Protein AF-A0AA38J7Y7-F1 (afdb_monomer)

Solvent-accessible surface area (backbone atoms only — not comparable to full-atom values): 9267 Å² total; per-residue (Å²): 131,88,78,76,80,64,36,63,72,47,77,50,78,47,80,40,89,95,58,44,29,37,37,41,39,33,28,73,78,74,47,77,48,79,49,79,66,59,46,83,95,44,59,70,61,48,53,51,56,55,75,74,51,79,88,58,68,44,74,68,57,39,47,44,46,71,56,61,67,42,93,61,61,51,74,99,74,43,65,81,90,83,72,97,63,66,68,59,69,77,68,82,47,96,83,81,81,79,57,82,59,50,58,66,55,47,50,59,38,45,77,71,69,45,91,76,79,95,78,66,64,60,66,96,74,59,100,77,69,64,68,67,60,53,51,66,22,51,76,61,71,114

Mean predicted aligned error: 13.2 Å

Foldseek 3Di:
DDDDQFFWDDKDWDQDPPFWIKIWTATPVRDIDIDTLTDGPCRVLVVVLVVPQDGDRDPVVSCCCSAVVDPQGDDSRSDDDPDPDDVCVVVPHDDDDFPPCFVVVVVVVVVVVDPDDDDDLAGPADPDHDPVSVVSSVVSVD

Nearest PDB structures (foldseek):
  3ow1-assembly3_E  TM=6.919E-01  e=3.202E-04  Chromohalobacter israelensis
  4k1w-assembly2_D  TM=6.312E-01  e=1.441E-04  Novosphingobium aromaticivorans DSM 12444
  4kpl-assembly2_B  TM=6.787E-01  e=4.922E-04  Chromohalobacter israelensis DSM 3043
  3to1-assembly1_A  TM=6.365E-01  e=5.095E-01  Saccharomyces cerevisiae S288C
  3tw1-assembly1_A  TM=6.072E-01  e=1.204E+00  Saccharomyces cerevisiae S288C

InterPro domains:
  IPR029017 Enolase-like, N-terminal [G3DSA:3.30.390.10] (11-86)
  IPR029017 Enolase-like, N-terminal [SSF54826] (7-92)
  IPR034593 D-galactonate dehydratase DgoD-like [PTHR48080] (7-135)
  IPR036849 Enolase-like, C-terminal domain superfamily [G3DSA:3.20.20.120] (87-122)
  IPR036849 Enolase-like, C-terminal domain superfamily [SSF51604] (80-141)

Secondary structure (DSSP, 8-state):
-------EEEEEEEEETTTEEEEEEEETTS-EEEEE---TT-HHHHHHHHHTPPP-SSHHHHHIIIIISSSS--SSSS------S-GGGTTTSS-----TTHHHHHHHHHTTT-S-----------SS--HHHHHHHHHHH-

pLDDT: mean 78.31, std 14.55, range [36.88, 95.69]

Structure (mmCIF, N/CA/C/O backbone):
data_AF-A0AA38J7Y7-F1
#
_entry.id   AF-A0AA38J7Y7-F1
#
loop_
_atom_site.group_PDB
_atom_site.id
_atom_site.type_symbol
_atom_site.label_atom_id
_atom_site.label_alt_id
_atom_site.label_comp_id
_atom_site.label_asym_id
_atom_site.label_entity_id
_atom_site.label_seq_id
_atom_site.pdbx_PDB_ins_code
_atom_site.Cartn_x
_atom_site.Cartn_y
_atom_site.Cartn_z
_atom_site.occupancy
_atom_site.B_iso_or_equiv
_atom_site.auth_seq_id
_atom_site.auth_comp_id
_atom_site.auth_asym_id
_atom_site.auth_atom_id
_atom_site.pdbx_PDB_model_num
ATOM 1 N N . MET A 1 1 ? -32.801 9.570 16.149 1.00 45.91 1 MET A N 1
ATOM 2 C CA . MET A 1 1 ? -31.998 8.403 16.557 1.00 45.91 1 MET A CA 1
ATOM 3 C C . MET A 1 1 ? -30.667 8.962 16.982 1.00 45.91 1 MET A C 1
ATOM 5 O O . MET A 1 1 ? -30.064 9.647 16.163 1.00 45.91 1 MET A O 1
ATOM 9 N N . ASP A 1 2 ? -30.253 8.739 18.224 1.00 53.28 2 ASP A N 1
ATOM 10 C CA . ASP A 1 2 ? -28.878 9.046 18.606 1.00 53.28 2 ASP A CA 1
ATOM 11 C C . ASP A 1 2 ? -27.970 8.018 17.938 1.00 53.28 2 ASP A C 1
ATOM 13 O O . ASP A 1 2 ? -28.143 6.813 18.116 1.00 53.28 2 ASP A O 1
ATOM 17 N N . ILE A 1 3 ? -27.049 8.503 17.110 1.00 60.44 3 ILE A N 1
ATOM 18 C CA . ILE A 1 3 ? -25.990 7.681 16.535 1.00 60.44 3 ILE A CA 1
ATOM 19 C C . ILE A 1 3 ? -24.846 7.741 17.540 1.00 60.44 3 ILE A C 1
ATOM 21 O O . ILE A 1 3 ? -24.092 8.713 17.572 1.00 60.44 3 ILE A O 1
ATOM 25 N N . THR A 1 4 ? -24.754 6.732 18.405 1.00 63.78 4 THR A N 1
ATOM 26 C CA . THR A 1 4 ? -23.566 6.538 19.240 1.00 63.78 4 THR A CA 1
ATOM 27 C C . THR A 1 4 ? -22.358 6.363 18.308 1.00 63.78 4 THR A C 1
ATOM 29 O O . THR A 1 4 ? -22.455 5.578 17.365 1.00 63.78 4 THR A O 1
ATOM 32 N N . PRO A 1 5 ? -21.251 7.105 18.495 1.00 68.25 5 PRO A N 1
ATOM 33 C CA . PRO A 1 5 ? -20.097 6.986 17.613 1.00 68.25 5 PRO A CA 1
ATOM 34 C C . PRO A 1 5 ? -19.420 5.624 17.810 1.00 68.25 5 PRO A C 1
ATOM 36 O O . PRO A 1 5 ? -18.975 5.307 18.912 1.00 68.25 5 PRO A O 1
ATOM 39 N N . SER A 1 6 ? -19.339 4.837 16.736 1.00 76.19 6 SER A N 1
ATOM 40 C CA . SER A 1 6 ? -18.656 3.543 16.712 1.00 76.19 6 SER A CA 1
ATOM 41 C C . SER A 1 6 ? -17.144 3.747 16.844 1.00 76.19 6 SER A C 1
ATOM 43 O O . SER A 1 6 ? -16.479 4.076 15.860 1.00 76.19 6 SER A O 1
ATOM 45 N N . THR A 1 7 ? -16.590 3.571 18.043 1.00 85.44 7 THR A N 1
ATOM 46 C CA . THR A 1 7 ? -15.161 3.812 18.289 1.00 85.44 7 THR A CA 1
ATOM 47 C C . THR A 1 7 ? -14.298 2.718 17.669 1.00 85.44 7 THR A C 1
ATOM 49 O O . THR A 1 7 ? -14.740 1.573 17.538 1.00 85.44 7 THR A O 1
ATOM 52 N N . ILE A 1 8 ? -13.062 3.034 17.276 1.00 86.19 8 ILE A N 1
ATOM 53 C CA . ILE A 1 8 ? -12.120 2.009 16.799 1.00 86.19 8 ILE A CA 1
ATOM 54 C C . ILE A 1 8 ? -11.574 1.237 18.008 1.00 86.19 8 ILE A C 1
ATOM 56 O O . ILE A 1 8 ? -11.180 1.815 19.016 1.00 86.19 8 ILE A O 1
ATOM 60 N N . THR A 1 9 ? -11.558 -0.091 17.903 1.00 88.62 9 THR A N 1
ATOM 61 C CA . THR A 1 9 ? -11.121 -1.003 18.977 1.00 88.62 9 THR A CA 1
ATOM 62 C C . THR A 1 9 ? -9.895 -1.827 18.617 1.00 88.62 9 THR A C 1
ATOM 64 O O . THR A 1 9 ? -9.159 -2.213 19.519 1.00 88.62 9 THR A O 1
ATOM 67 N N . ASP A 1 10 ? -9.674 -2.097 17.328 1.00 88.81 10 ASP A N 1
ATOM 68 C CA . ASP A 1 10 ? -8.561 -2.920 16.854 1.00 88.81 10 ASP A CA 1
ATOM 69 C C . ASP A 1 10 ? -8.192 -2.580 15.400 1.00 88.81 10 ASP A C 1
ATOM 71 O O . ASP A 1 10 ? -9.048 -2.136 14.621 1.00 88.81 10 ASP A O 1
ATOM 75 N N . ILE A 1 11 ? -6.923 -2.798 15.042 1.00 89.12 11 ILE A N 1
ATOM 76 C CA . ILE A 1 11 ? -6.373 -2.628 13.691 1.00 89.12 11 ILE A CA 1
ATOM 77 C C . ILE A 1 11 ? -5.427 -3.805 13.401 1.00 89.12 11 ILE A C 1
ATOM 79 O O . ILE A 1 11 ? -4.258 -3.789 13.788 1.00 89.12 11 ILE A O 1
ATOM 83 N N . GLU A 1 12 ? -5.926 -4.824 12.699 1.00 92.19 12 GLU A N 1
ATOM 84 C CA . GLU A 1 12 ? -5.172 -6.041 12.365 1.00 92.19 12 GLU A CA 1
ATOM 85 C C . GLU A 1 12 ? -4.576 -5.959 10.948 1.00 92.19 12 GLU A C 1
ATOM 87 O O . GLU A 1 12 ? -5.199 -5.436 10.019 1.00 92.19 12 GLU A O 1
ATOM 92 N N . ILE A 1 13 ? -3.357 -6.482 10.767 1.00 93.81 13 ILE A N 1
ATOM 93 C CA . ILE A 1 13 ? -2.584 -6.370 9.522 1.00 93.81 13 ILE A CA 1
ATOM 94 C C . ILE A 1 13 ? -2.310 -7.754 8.927 1.00 93.81 13 ILE A C 1
ATOM 96 O O . ILE A 1 13 ? -1.754 -8.638 9.575 1.00 93.81 13 ILE A O 1
ATOM 100 N N . PHE A 1 14 ? -2.646 -7.919 7.648 1.00 95.44 14 PHE A N 1
ATOM 101 C CA . PHE A 1 14 ? -2.606 -9.188 6.929 1.00 95.44 14 PHE A CA 1
ATOM 102 C C . PHE A 1 14 ? -1.600 -9.137 5.776 1.00 95.44 14 PHE A C 1
ATOM 104 O O . PHE A 1 14 ? -1.852 -8.533 4.729 1.00 95.44 14 PHE A O 1
ATOM 111 N N . ARG A 1 15 ? -0.466 -9.828 5.941 1.00 94.44 15 ARG A N 1
ATOM 112 C CA . ARG A 1 15 ? 0.506 -10.075 4.864 1.00 94.44 15 ARG A CA 1
ATOM 113 C C . ARG A 1 15 ? -0.016 -11.162 3.919 1.00 94.44 15 ARG A C 1
ATOM 115 O O . ARG A 1 15 ? -0.107 -12.323 4.315 1.00 94.44 15 ARG A O 1
ATOM 122 N N . LEU A 1 16 ? -0.309 -10.820 2.664 1.00 93.06 16 LEU A N 1
ATOM 123 C CA . LEU A 1 16 ? -0.789 -11.767 1.650 1.00 93.06 16 LEU A CA 1
ATOM 124 C C . LEU A 1 16 ? 0.275 -12.002 0.555 1.00 93.06 16 LEU A C 1
ATOM 126 O O . LEU A 1 16 ? 0.652 -11.063 -0.155 1.00 93.06 16 LEU A O 1
ATOM 130 N N . PRO A 1 17 ? 0.750 -13.249 0.352 1.00 88.12 17 PRO A N 1
ATOM 131 C CA . PRO A 1 17 ? 1.664 -13.572 -0.741 1.00 88.12 17 PRO A CA 1
ATOM 132 C C . PRO A 1 17 ? 1.088 -13.194 -2.122 1.00 88.12 17 PRO A C 1
ATOM 134 O O . PRO A 1 17 ? -0.097 -13.417 -2.362 1.00 88.12 17 PRO A O 1
ATOM 137 N N . PRO A 1 18 ? 1.906 -12.663 -3.053 1.00 87.38 18 PRO A N 1
ATOM 138 C CA . PRO A 1 18 ? 3.362 -12.574 -2.969 1.00 87.38 18 PRO A CA 1
ATOM 139 C C . PRO A 1 18 ? 3.890 -11.287 -2.315 1.00 87.38 18 PRO A C 1
ATOM 141 O O . PRO A 1 18 ? 5.089 -11.225 -2.059 1.00 87.38 18 PRO A O 1
ATOM 144 N N . ARG A 1 19 ? 3.061 -10.249 -2.110 1.00 89.00 19 ARG A N 1
ATOM 145 C CA . ARG A 1 19 ? 3.541 -8.918 -1.674 1.00 89.00 19 ARG A CA 1
ATOM 146 C C . ARG A 1 19 ? 2.497 -7.958 -1.088 1.00 89.00 19 ARG A C 1
ATOM 148 O O . ARG A 1 19 ? 2.847 -6.812 -0.826 1.00 89.00 19 ARG A O 1
ATOM 155 N N . TRP A 1 20 ? 1.238 -8.370 -0.957 1.00 93.81 20 TRP A N 1
ATOM 156 C CA . TRP A 1 20 ? 0.159 -7.482 -0.519 1.00 93.81 20 TRP A CA 1
ATOM 157 C C . TRP A 1 20 ? 0.156 -7.304 0.999 1.00 93.81 20 TRP A C 1
ATOM 159 O O . TRP A 1 20 ? 0.505 -8.226 1.740 1.00 93.81 20 TRP A O 1
ATOM 169 N N . LEU A 1 21 ? -0.291 -6.135 1.455 1.00 93.94 21 LEU A N 1
ATOM 170 C CA . LEU A 1 21 ? -0.610 -5.881 2.856 1.00 93.94 21 LEU A CA 1
ATOM 171 C C . LEU A 1 21 ? -2.012 -5.277 2.933 1.00 93.94 21 LEU A C 1
ATOM 173 O O . LEU A 1 21 ? -2.257 -4.184 2.420 1.00 93.94 21 LEU A O 1
ATOM 177 N N . PHE A 1 22 ? -2.921 -6.007 3.571 1.00 95.12 22 PHE A N 1
ATOM 178 C CA . PHE A 1 22 ? -4.272 -5.550 3.883 1.00 95.12 22 PHE A CA 1
ATOM 179 C C . PHE A 1 22 ? -4.379 -5.192 5.361 1.00 95.12 22 PHE A C 1
ATOM 181 O O . PHE A 1 22 ? -3.655 -5.733 6.194 1.00 95.12 22 PHE A O 1
ATOM 188 N N . VAL A 1 23 ? -5.296 -4.286 5.677 1.00 92.69 23 VAL A N 1
ATOM 189 C CA . VAL A 1 23 ? -5.560 -3.808 7.034 1.00 92.69 23 VAL A CA 1
ATOM 190 C C . VAL A 1 23 ? -7.050 -3.946 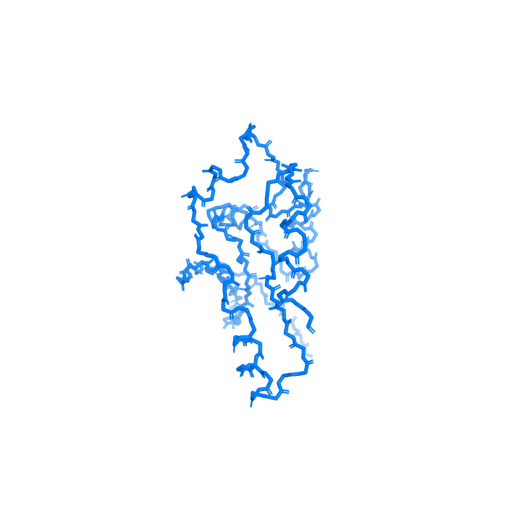7.304 1.00 92.69 23 VAL A C 1
ATOM 192 O O . VAL A 1 23 ? -7.867 -3.502 6.494 1.00 92.69 23 VAL A O 1
ATOM 195 N N . GLN A 1 24 ? -7.401 -4.556 8.429 1.00 93.31 24 GLN A N 1
ATOM 196 C CA . GLN A 1 24 ? -8.765 -4.622 8.938 1.00 93.31 24 GLN A CA 1
ATOM 197 C C . GLN A 1 24 ? -8.890 -3.665 10.122 1.00 93.31 24 GLN A C 1
ATOM 199 O O . GLN A 1 24 ? -8.051 -3.676 11.016 1.00 93.31 24 GLN A O 1
ATOM 204 N N . VAL A 1 25 ? -9.947 -2.858 10.144 1.00 89.81 25 VAL A N 1
ATOM 205 C CA . VAL A 1 25 ? -10.278 -1.966 11.262 1.00 89.81 25 VAL A CA 1
ATOM 206 C C . VAL A 1 25 ? -11.569 -2.462 11.896 1.00 89.81 25 VAL A C 1
ATOM 208 O O . VAL A 1 25 ? -12.574 -2.602 11.197 1.00 89.81 25 VAL A O 1
ATOM 211 N N . LYS A 1 26 ? -11.558 -2.711 13.207 1.00 89.75 26 LYS A N 1
ATOM 212 C CA . LYS A 1 26 ? -12.719 -3.198 13.961 1.00 89.75 26 LYS A CA 1
ATOM 213 C C . LYS A 1 26 ? -13.249 -2.128 14.910 1.00 89.75 26 LYS A C 1
ATOM 215 O O . LYS A 1 26 ? -12.481 -1.555 15.685 1.00 89.75 26 LYS A O 1
ATOM 220 N N . THR A 1 27 ? -14.563 -1.915 14.920 1.00 87.25 27 THR A N 1
ATOM 221 C CA . THR A 1 27 ? -15.219 -0.979 15.848 1.00 87.25 27 THR A CA 1
ATOM 222 C C . THR A 1 27 ? -15.833 -1.648 17.083 1.00 87.25 27 THR A C 1
ATOM 224 O O . THR A 1 27 ? -16.046 -2.864 17.109 1.00 87.25 27 THR A O 1
ATOM 227 N N . SER A 1 28 ? -16.184 -0.826 18.080 1.00 89.06 28 SER A N 1
ATOM 228 C CA . SER A 1 28 ? -16.983 -1.178 19.268 1.00 89.06 28 SER A CA 1
ATOM 229 C C . SER A 1 28 ? -18.221 -2.008 18.935 1.00 89.06 28 SER A C 1
ATOM 231 O O . SER A 1 28 ? -18.551 -2.968 19.6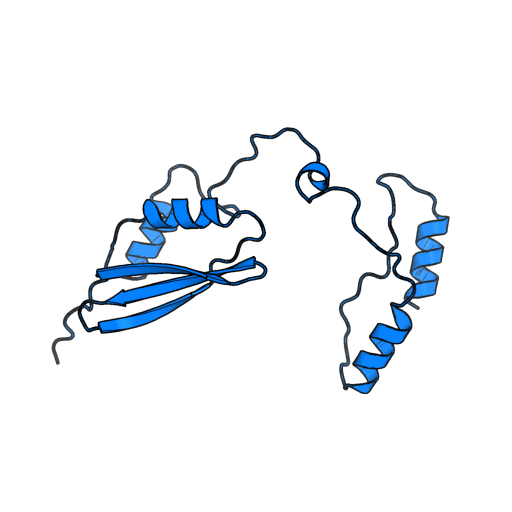30 1.00 89.06 28 SER A O 1
ATOM 233 N N . ASP A 1 29 ? -18.862 -1.664 17.822 1.00 88.56 29 ASP A N 1
ATOM 234 C CA . ASP A 1 29 ? -20.153 -2.200 17.395 1.00 88.56 29 ASP A CA 1
ATOM 235 C C . ASP A 1 29 ? -19.978 -3.468 16.535 1.00 88.56 29 ASP A C 1
ATOM 237 O O . ASP A 1 29 ? -20.912 -3.937 15.886 1.00 88.56 29 ASP A O 1
ATOM 241 N N . ASN A 1 30 ? -18.757 -4.023 16.521 1.00 86.88 30 ASN A N 1
ATOM 242 C CA . ASN A 1 30 ? -18.339 -5.200 15.763 1.00 86.88 30 ASN A CA 1
ATOM 243 C C . ASN A 1 30 ? -18.566 -5.055 14.240 1.00 86.88 30 ASN A C 1
ATOM 245 O O . ASN A 1 30 ? -18.857 -6.029 13.541 1.00 86.88 30 ASN A O 1
A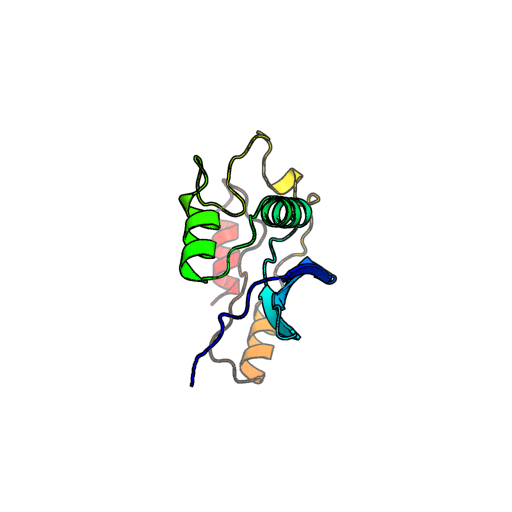TOM 249 N N . ILE A 1 31 ? -18.409 -3.827 13.728 1.00 87.38 31 ILE A N 1
ATOM 250 C CA . ILE A 1 31 ? -18.338 -3.520 12.294 1.00 87.38 31 ILE A CA 1
ATOM 251 C C . ILE A 1 31 ? -16.867 -3.594 11.864 1.00 87.38 31 ILE A C 1
ATOM 253 O O . ILE A 1 31 ? -15.972 -3.173 12.600 1.00 87.38 31 ILE A O 1
ATOM 257 N N . PHE A 1 32 ? -16.626 -4.121 10.662 1.00 88.50 32 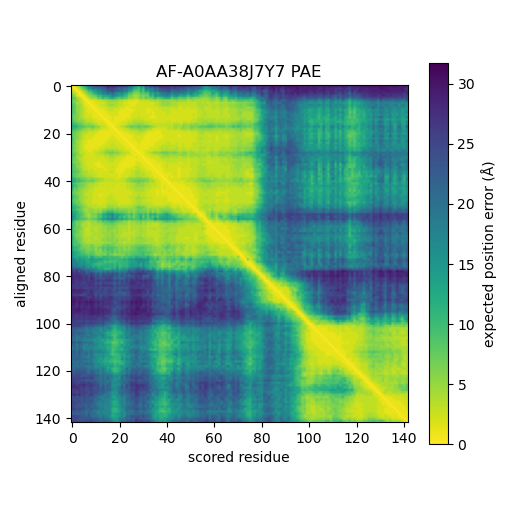PHE A N 1
ATOM 258 C CA . PHE A 1 32 ? -15.291 -4.320 10.101 1.00 88.50 32 PHE A CA 1
ATOM 259 C C . PHE A 1 32 ? -15.110 -3.512 8.812 1.00 88.50 32 PHE A C 1
ATOM 261 O O . PHE A 1 32 ? -15.834 -3.718 7.837 1.00 88.50 32 PHE A O 1
ATOM 268 N N . GLY A 1 33 ? -14.127 -2.614 8.802 1.00 87.38 33 GLY A N 1
ATOM 269 C CA . GLY A 1 33 ? -13.618 -1.955 7.601 1.00 87.38 33 GLY A CA 1
ATOM 270 C C . GLY A 1 33 ? -12.375 -2.667 7.066 1.00 87.38 33 GLY A C 1
ATOM 271 O O . GLY A 1 33 ? -11.618 -3.250 7.839 1.00 87.38 33 GLY A O 1
ATOM 272 N N . TRP A 1 34 ? -12.142 -2.593 5.755 1.00 92.12 34 TRP A N 1
ATOM 273 C CA . TRP A 1 34 ? -10.943 -3.128 5.103 1.00 92.12 34 TRP A CA 1
ATOM 274 C C . TRP A 1 34 ? -10.265 -2.060 4.244 1.00 92.12 34 TRP A C 1
ATOM 276 O O . TRP A 1 34 ? -10.937 -1.299 3.547 1.00 92.12 34 TRP A O 1
ATOM 286 N N . GLY A 1 35 ? -8.934 -2.045 4.258 1.00 88.31 35 GLY A N 1
ATOM 287 C CA . GLY A 1 35 ? -8.094 -1.215 3.398 1.00 88.31 35 GLY A CA 1
ATOM 288 C C . GLY A 1 35 ? -6.870 -1.974 2.887 1.00 88.31 35 GLY A C 1
ATOM 289 O O . GLY A 1 35 ? -6.500 -3.020 3.418 1.00 88.31 35 GLY A O 1
ATOM 290 N N . GLU A 1 36 ? -6.229 -1.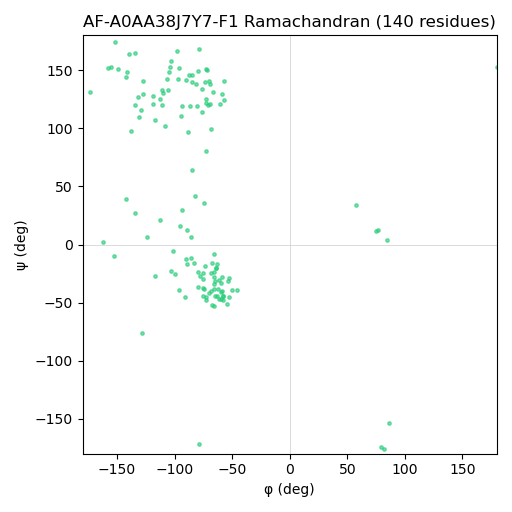436 1.853 1.00 93.06 36 GLU A N 1
ATOM 291 C CA . GLU A 1 36 ? -4.930 -1.903 1.360 1.00 93.06 36 GLU A CA 1
ATOM 292 C C . GLU A 1 36 ? -3.843 -0.891 1.752 1.00 93.06 36 GLU A C 1
ATOM 294 O O . GLU A 1 36 ? -4.066 0.320 1.748 1.00 93.06 36 GLU A O 1
ATOM 299 N N . SER A 1 37 ? -2.655 -1.373 2.107 1.00 90.38 37 SER A N 1
ATOM 300 C CA . SER A 1 37 ? -1.466 -0.546 2.359 1.00 90.38 37 SER A CA 1
ATOM 301 C C . SER A 1 37 ? -0.201 -1.238 1.836 1.00 90.38 37 SER A C 1
ATOM 303 O O . SER A 1 37 ? 0.864 -1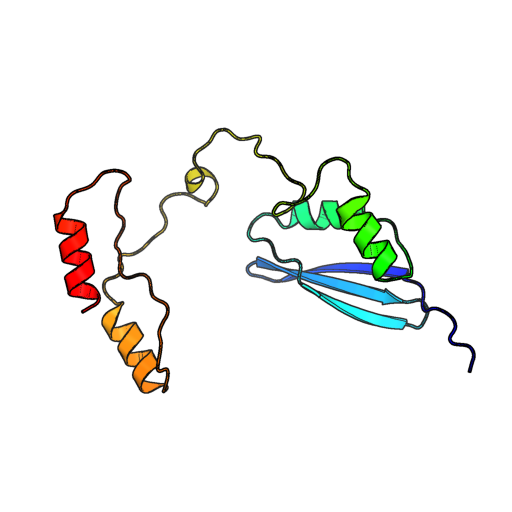.213 2.447 1.00 90.38 37 SER A O 1
ATOM 305 N N . THR A 1 38 ? -0.331 -1.877 0.672 1.00 91.44 38 THR A N 1
ATOM 306 C CA . THR A 1 38 ? 0.765 -2.514 -0.061 1.00 91.44 38 THR A CA 1
ATOM 307 C C . THR A 1 38 ? 1.840 -1.498 -0.449 1.00 91.44 38 THR A C 1
ATOM 309 O O . THR A 1 38 ? 1.593 -0.573 -1.221 1.00 91.44 38 THR A O 1
ATOM 312 N N . LEU A 1 39 ? 3.066 -1.737 0.017 1.00 88.94 39 LEU A N 1
ATOM 313 C CA . LEU A 1 39 ? 4.286 -1.126 -0.503 1.00 88.94 39 LEU A CA 1
ATOM 314 C C . LEU A 1 39 ? 5.306 -2.239 -0.756 1.00 88.94 39 LEU A C 1
ATOM 316 O O . LEU A 1 39 ? 5.817 -2.846 0.189 1.00 88.94 39 LEU A O 1
ATOM 320 N N . GLU A 1 40 ? 5.593 -2.540 -2.026 1.00 85.81 40 GLU A N 1
ATOM 321 C CA . GLU A 1 40 ? 6.414 -3.701 -2.373 1.00 85.81 40 GLU A CA 1
ATOM 322 C C . GLU A 1 40 ? 7.797 -3.681 -1.701 1.00 85.81 40 GLU A C 1
ATOM 324 O O . GLU A 1 40 ? 8.581 -2.745 -1.870 1.00 85.81 40 GLU A O 1
ATOM 329 N N . GLY A 1 41 ? 8.113 -4.750 -0.962 1.00 85.06 41 GLY A N 1
ATOM 330 C CA . GLY A 1 41 ? 9.417 -4.952 -0.320 1.00 85.06 41 GLY A CA 1
ATOM 331 C C . GLY A 1 41 ? 9.679 -4.105 0.931 1.00 85.06 41 GLY A C 1
ATOM 332 O O . GLY A 1 41 ? 10.822 -4.046 1.370 1.00 85.06 41 GLY A O 1
ATOM 333 N N . HIS A 1 42 ? 8.658 -3.442 1.488 1.00 86.94 42 HIS A N 1
ATOM 334 C CA . HIS A 1 42 ? 8.788 -2.552 2.653 1.00 86.94 42 HIS A CA 1
ATOM 335 C C . HIS A 1 42 ? 7.692 -2.801 3.713 1.00 86.94 42 HIS A C 1
ATOM 337 O O . HIS A 1 42 ? 7.315 -1.895 4.455 1.00 86.94 42 HIS A O 1
ATOM 343 N N . THR A 1 43 ? 7.165 -4.025 3.771 1.00 89.81 43 THR A N 1
ATOM 344 C CA . THR A 1 43 ? 6.023 -4.448 4.600 1.00 89.81 43 THR A CA 1
ATOM 345 C C . THR A 1 43 ? 6.199 -4.095 6.083 1.00 89.81 43 THR A C 1
ATOM 347 O O . THR A 1 43 ? 5.311 -3.496 6.684 1.00 89.81 43 THR A O 1
ATOM 350 N N . GLU A 1 44 ? 7.383 -4.349 6.641 1.00 89.62 44 GLU A N 1
ATOM 351 C CA . GLU A 1 44 ? 7.759 -4.036 8.028 1.00 89.62 44 GLU A CA 1
ATOM 352 C C . GLU A 1 44 ? 7.664 -2.534 8.346 1.00 89.62 44 GLU A C 1
ATOM 354 O O . GLU A 1 44 ? 7.362 -2.143 9.472 1.00 89.62 44 GLU A O 1
ATOM 359 N N . ALA A 1 45 ? 7.934 -1.671 7.361 1.00 87.94 45 ALA A N 1
ATOM 360 C CA . ALA A 1 45 ? 7.907 -0.222 7.543 1.00 87.94 45 ALA A CA 1
ATOM 361 C C . ALA A 1 45 ? 6.473 0.335 7.557 1.00 87.94 45 ALA A C 1
ATOM 363 O O . ALA A 1 45 ? 6.222 1.357 8.196 1.00 87.94 45 ALA A O 1
ATOM 364 N N . ILE A 1 46 ? 5.538 -0.350 6.890 1.00 89.25 46 ILE A N 1
ATOM 365 C CA . ILE A 1 46 ? 4.103 -0.052 6.953 1.00 89.25 46 ILE A CA 1
ATOM 366 C C . ILE A 1 46 ? 3.518 -0.546 8.282 1.00 89.25 46 ILE A C 1
ATOM 368 O O . ILE A 1 46 ? 2.823 0.207 8.957 1.00 89.25 46 ILE A O 1
ATOM 372 N N . GLU A 1 47 ? 3.862 -1.761 8.717 1.00 90.38 47 GLU A N 1
ATOM 373 C CA . GLU A 1 47 ? 3.466 -2.285 10.035 1.00 90.38 47 GLU A CA 1
ATOM 374 C C . GLU A 1 47 ? 3.953 -1.388 11.180 1.00 90.38 47 GLU A C 1
ATOM 376 O O . GLU A 1 47 ? 3.171 -1.035 12.063 1.00 90.38 47 GLU A O 1
ATOM 381 N N . GLY A 1 48 ? 5.208 -0.927 11.123 1.00 88.88 48 GLY A N 1
ATOM 382 C CA . GLY A 1 48 ? 5.733 0.053 12.073 1.00 88.88 48 GLY A CA 1
ATOM 383 C C . GLY A 1 48 ? 4.936 1.365 12.086 1.00 88.88 48 GLY A C 1
ATOM 384 O O . GLY A 1 48 ? 4.652 1.893 13.160 1.00 88.88 48 GLY A O 1
ATOM 385 N N . ALA A 1 49 ? 4.512 1.861 10.919 1.00 87.06 49 ALA A N 1
ATOM 386 C CA . ALA A 1 49 ? 3.703 3.077 10.809 1.00 87.06 49 ALA A CA 1
ATOM 387 C C . ALA A 1 49 ? 2.297 2.926 11.423 1.00 87.06 49 ALA A C 1
ATOM 389 O O . ALA A 1 49 ? 1.797 3.887 12.005 1.00 87.06 49 ALA A O 1
ATOM 390 N N . PHE A 1 50 ? 1.689 1.737 11.343 1.00 87.62 50 PHE A N 1
ATOM 391 C CA . PHE A 1 50 ? 0.426 1.429 12.026 1.00 87.62 50 PHE A CA 1
ATOM 392 C C . PHE A 1 50 ? 0.600 1.202 13.533 1.00 87.62 50 PHE A C 1
ATOM 394 O O . PHE A 1 50 ? -0.234 1.664 14.303 1.00 87.62 50 PHE A O 1
ATOM 401 N N . SER A 1 51 ? 1.688 0.562 13.979 1.00 86.56 51 SER A N 1
ATOM 402 C CA . SER A 1 51 ? 1.942 0.324 15.415 1.00 86.56 51 SER A CA 1
ATOM 403 C C . SER A 1 51 ? 2.139 1.603 16.242 1.00 86.56 51 SER A C 1
ATOM 405 O O . SER A 1 51 ? 1.977 1.586 17.458 1.00 86.56 51 SER A O 1
ATOM 407 N N . ASP A 1 52 ? 2.475 2.708 15.573 1.00 82.56 52 ASP A N 1
ATOM 408 C CA . ASP A 1 52 ? 2.681 4.040 16.149 1.00 82.56 52 ASP A CA 1
ATOM 409 C C . ASP A 1 52 ? 1.585 5.028 15.679 1.00 82.56 52 ASP A C 1
ATOM 411 O O . ASP A 1 52 ? 1.771 6.248 15.681 1.00 82.56 52 ASP A O 1
ATOM 415 N N . LEU A 1 53 ? 0.435 4.506 15.228 1.00 80.44 53 LEU A N 1
ATOM 416 C CA . LEU A 1 53 ? -0.776 5.273 14.944 1.00 80.44 53 LEU A CA 1
ATOM 417 C C . LEU A 1 53 ? -1.685 5.260 16.189 1.00 80.44 53 LEU A C 1
ATOM 419 O O . LEU A 1 53 ? -2.130 4.187 16.598 1.00 80.44 53 LEU A O 1
ATOM 423 N N . PRO A 1 54 ? -2.011 6.414 16.798 1.00 76.62 54 PRO A N 1
ATOM 424 C CA . PRO A 1 54 ? -2.974 6.448 17.891 1.00 76.62 54 PRO A CA 1
ATOM 425 C C . PRO A 1 54 ? -4.391 6.171 17.372 1.00 76.62 54 PRO A C 1
ATOM 427 O O . PRO A 1 54 ? -4.792 6.663 16.315 1.00 76.62 54 PRO A O 1
ATOM 430 N N . ILE A 1 55 ? -5.161 5.416 18.154 1.00 75.50 55 ILE A N 1
ATOM 431 C CA . ILE A 1 55 ? -6.584 5.174 17.903 1.00 75.50 55 ILE A CA 1
ATOM 432 C C . ILE A 1 55 ? -7.353 6.495 18.067 1.00 75.50 55 ILE A C 1
ATOM 434 O O . ILE A 1 55 ? -7.172 7.207 19.056 1.00 75.50 55 ILE A O 1
ATOM 438 N N . ALA A 1 56 ? -8.201 6.817 17.090 1.00 72.00 56 ALA A N 1
ATOM 439 C CA . ALA A 1 56 ? -9.091 7.975 17.086 1.00 72.00 56 ALA A CA 1
ATOM 440 C C . ALA A 1 56 ? -10.368 7.640 16.300 1.00 72.00 56 ALA A C 1
ATOM 442 O O . ALA A 1 56 ? -10.323 6.839 15.370 1.00 72.00 56 ALA A O 1
ATOM 443 N N . ASP A 1 57 ? -11.493 8.270 16.646 1.00 71.62 57 ASP A N 1
ATOM 444 C CA . ASP A 1 57 ? -12.821 7.781 16.233 1.00 71.62 57 ASP A CA 1
ATOM 445 C C . ASP A 1 57 ? -13.454 8.537 15.049 1.00 71.62 57 ASP A C 1
ATOM 447 O O . ASP A 1 57 ? -14.483 8.124 14.519 1.00 71.62 57 ASP A O 1
ATOM 451 N N . ASN A 1 58 ? -12.825 9.619 14.574 1.00 77.69 58 ASN A N 1
ATOM 452 C CA . ASN A 1 58 ? -13.243 10.342 13.369 1.00 77.69 58 ASN A CA 1
ATOM 453 C C . ASN A 1 58 ? -12.234 10.135 12.234 1.00 77.69 58 ASN A C 1
ATOM 455 O O . ASN A 1 58 ? -11.054 10.440 12.394 1.00 77.69 58 ASN A O 1
ATOM 459 N N . ILE A 1 59 ? -12.707 9.767 11.038 1.00 72.88 59 ILE A N 1
ATOM 460 C CA . ILE A 1 59 ? -11.877 9.620 9.821 1.00 72.88 59 ILE A CA 1
ATOM 461 C C . ILE A 1 59 ? -10.999 10.857 9.561 1.00 72.88 59 ILE A C 1
ATOM 463 O O . ILE A 1 59 ? -9.835 10.725 9.179 1.00 72.88 59 ILE A O 1
ATOM 467 N N . GLN A 1 60 ? -11.531 12.061 9.795 1.00 79.25 60 GLN A N 1
ATOM 468 C CA . GLN A 1 60 ? -10.772 13.293 9.600 1.00 79.25 60 GLN A CA 1
ATOM 469 C C . GLN A 1 60 ? -9.636 13.447 10.623 1.00 79.25 60 GLN A C 1
ATOM 471 O O . GLN A 1 60 ? -8.541 13.851 10.229 1.00 79.25 60 GLN A O 1
ATOM 476 N N . ASP A 1 61 ? -9.860 13.091 11.888 1.00 82.31 61 ASP A N 1
ATOM 477 C CA . ASP A 1 61 ? -8.863 13.214 12.959 1.00 82.31 61 ASP A CA 1
ATOM 478 C C . ASP A 1 61 ? -7.785 12.129 12.839 1.00 82.31 61 ASP A C 1
ATOM 480 O O . ASP A 1 61 ? -6.599 12.429 12.984 1.00 82.31 61 ASP A O 1
ATOM 484 N N . ILE A 1 62 ? -8.168 10.902 12.455 1.00 80.25 62 ILE A N 1
ATOM 485 C CA . ILE A 1 62 ? -7.236 9.833 12.055 1.00 80.25 62 ILE A CA 1
ATOM 486 C C . ILE A 1 62 ? -6.316 10.342 10.936 1.00 80.25 62 ILE A C 1
ATOM 488 O O . ILE A 1 62 ? -5.094 10.256 11.054 1.00 80.25 62 ILE A O 1
ATOM 492 N N . TRP A 1 63 ? -6.878 10.924 9.867 1.00 79.75 63 TRP A N 1
ATOM 493 C CA . TRP A 1 63 ? -6.089 11.414 8.731 1.00 79.75 63 TRP A CA 1
ATOM 494 C C . TRP A 1 63 ? -5.162 12.577 9.109 1.00 79.75 63 TRP A C 1
ATOM 496 O O . TRP A 1 63 ? -3.984 12.561 8.750 1.00 79.75 63 TRP A O 1
ATOM 506 N N . GLN A 1 64 ? -5.652 13.565 9.871 1.00 83.94 64 GLN A N 1
ATOM 507 C CA . GLN A 1 64 ? -4.808 14.666 10.357 1.00 83.94 64 GLN A CA 1
ATOM 508 C C . GLN A 1 64 ? -3.691 14.142 11.267 1.00 83.94 64 GLN A C 1
ATOM 510 O O . GLN A 1 64 ? -2.557 14.602 11.176 1.00 83.94 64 GLN A O 1
ATOM 515 N N . THR A 1 65 ? -3.959 13.141 12.101 1.00 83.50 65 THR A N 1
ATOM 516 C CA . THR A 1 65 ? -2.947 12.598 13.015 1.00 83.50 65 THR A CA 1
ATOM 517 C C . THR A 1 65 ? -1.896 11.781 12.261 1.00 83.50 65 THR A C 1
ATOM 519 O O . THR A 1 65 ? -0.699 12.017 12.438 1.00 83.50 65 THR A O 1
ATOM 522 N N . ALA A 1 66 ? -2.323 10.908 11.342 1.00 80.81 66 ALA A N 1
ATOM 523 C CA . ALA A 1 66 ? -1.445 10.110 10.486 1.00 80.81 66 ALA A CA 1
ATOM 524 C C . ALA A 1 66 ? -0.549 10.972 9.578 1.00 80.81 66 ALA A C 1
ATOM 526 O O . ALA A 1 66 ? 0.655 10.735 9.486 1.00 80.81 66 ALA A O 1
ATOM 527 N N . TYR A 1 67 ? -1.129 11.975 8.907 1.00 77.88 67 TYR A N 1
ATOM 528 C CA . TYR A 1 67 ? -0.448 12.748 7.865 1.00 77.88 67 TYR A CA 1
ATOM 529 C C . TYR A 1 67 ? 0.168 14.062 8.370 1.00 77.88 67 TYR A C 1
ATOM 531 O O . TYR A 1 67 ? 1.267 14.433 7.956 1.00 77.88 67 TYR A O 1
ATOM 539 N N . MET A 1 68 ? -0.514 14.773 9.276 1.00 80.31 68 MET A N 1
ATOM 540 C CA . MET A 1 68 ? -0.100 16.095 9.765 1.00 80.31 68 MET A CA 1
ATOM 541 C C . MET A 1 68 ? 0.525 16.082 11.167 1.00 80.31 68 MET A C 1
ATOM 543 O O . MET A 1 68 ? 1.323 16.978 11.447 1.00 80.31 68 MET A O 1
ATOM 547 N N . GLY A 1 69 ? 0.255 15.077 12.007 1.00 76.75 69 GLY A N 1
ATOM 548 C CA . GLY A 1 69 ? 0.820 14.949 13.362 1.00 76.75 69 GLY A CA 1
ATOM 549 C C . GLY A 1 69 ? 2.332 14.676 13.413 1.00 76.75 69 GLY A C 1
ATOM 550 O O . GLY A 1 69 ? 2.970 14.871 14.447 1.00 76.75 69 GLY A O 1
ATOM 551 N N . ARG A 1 70 ? 2.937 14.267 12.292 1.00 76.31 70 ARG A N 1
ATOM 552 C CA . ARG A 1 70 ? 4.381 14.021 12.153 1.00 76.31 70 ARG A CA 1
ATOM 553 C C . ARG A 1 70 ? 5.139 15.296 11.761 1.00 76.31 70 ARG A C 1
ATOM 555 O O . ARG A 1 70 ? 4.639 16.109 10.989 1.00 76.31 70 ARG A O 1
ATOM 562 N N . PHE A 1 71 ? 6.374 15.465 12.248 1.00 77.12 71 PHE A N 1
ATOM 563 C CA . PHE A 1 71 ? 7.235 16.601 11.868 1.00 77.12 71 PHE A CA 1
ATOM 564 C C . PHE A 1 71 ? 7.673 16.518 10.393 1.00 77.12 71 PHE A C 1
ATOM 566 O O . PHE A 1 71 ? 7.461 17.456 9.623 1.00 77.12 71 PHE A O 1
ATOM 573 N N . TYR A 1 72 ? 8.229 15.369 9.996 1.00 76.62 72 TYR A N 1
ATOM 574 C CA . TYR A 1 72 ? 8.452 14.995 8.596 1.00 76.62 72 TYR A CA 1
ATOM 575 C C . TYR A 1 72 ? 7.180 14.364 8.021 1.00 76.62 72 TYR A C 1
ATOM 577 O O . TYR A 1 72 ? 6.443 13.708 8.755 1.00 76.62 72 TYR A O 1
ATOM 585 N N . ARG A 1 73 ? 6.895 14.590 6.734 1.00 69.94 73 ARG A N 1
ATOM 586 C CA . ARG A 1 73 ? 5.629 14.197 6.095 1.00 69.94 73 ARG A CA 1
ATOM 587 C C . ARG A 1 73 ? 5.852 13.686 4.671 1.00 69.94 73 ARG A C 1
ATOM 589 O O . ARG A 1 73 ? 6.715 14.196 3.957 1.00 69.94 73 ARG A O 1
ATOM 596 N N . GLY A 1 74 ? 5.002 12.752 4.247 1.00 65.44 74 GLY A N 1
ATOM 597 C CA . GLY A 1 74 ? 4.919 12.260 2.870 1.00 65.44 74 GLY A CA 1
ATOM 598 C C . GLY A 1 74 ? 5.989 11.240 2.457 1.00 65.44 74 GLY A C 1
ATOM 599 O O . GLY A 1 74 ? 6.803 10.773 3.254 1.00 65.44 74 GLY A O 1
ATOM 600 N N . GLY A 1 75 ? 5.972 10.894 1.167 1.00 69.12 75 GLY A N 1
ATOM 601 C CA . GLY A 1 75 ? 6.741 9.780 0.603 1.00 69.12 75 GLY A CA 1
ATOM 602 C C . GLY A 1 75 ? 6.057 8.417 0.797 1.00 69.12 75 GLY A C 1
ATOM 603 O O . GLY A 1 75 ? 4.935 8.372 1.290 1.00 69.12 75 GLY A O 1
ATOM 604 N N . PRO A 1 76 ? 6.701 7.301 0.403 1.00 66.56 76 PRO A N 1
ATOM 605 C CA . PRO A 1 76 ? 6.088 5.973 0.465 1.00 66.56 76 PRO A CA 1
ATOM 606 C C . PRO A 1 76 ? 5.987 5.419 1.895 1.00 66.56 76 PRO A C 1
ATOM 608 O O . PRO A 1 76 ? 5.208 4.505 2.124 1.00 66.56 76 PRO A O 1
ATOM 611 N N . VAL A 1 77 ? 6.758 5.968 2.846 1.00 56.69 77 VAL A N 1
ATOM 612 C CA . VAL A 1 77 ? 6.582 5.709 4.285 1.00 56.69 77 VAL A CA 1
ATOM 613 C C . VAL A 1 77 ? 6.486 7.037 5.052 1.00 56.69 77 VAL A C 1
ATOM 615 O O . VAL A 1 77 ? 5.372 7.411 5.388 1.00 56.69 77 VAL A O 1
ATOM 618 N N . PHE A 1 78 ? 7.585 7.786 5.297 1.00 50.66 78 PHE A N 1
ATOM 619 C CA . PHE A 1 78 ? 7.482 9.041 6.087 1.00 50.66 78 PHE A CA 1
ATOM 620 C C . PHE A 1 78 ? 8.468 10.231 5.901 1.00 50.66 78 PHE A C 1
ATOM 622 O O . PHE A 1 78 ? 8.203 11.285 6.474 1.00 50.66 78 PHE A O 1
ATOM 629 N N . MET A 1 79 ? 9.607 10.265 5.198 1.00 44.88 79 MET A N 1
ATOM 630 C CA . MET A 1 79 ? 10.364 9.382 4.301 1.00 44.88 79 MET A CA 1
ATOM 631 C C . MET A 1 79 ? 11.834 9.871 4.325 1.00 44.88 79 MET A C 1
ATOM 633 O O . MET A 1 79 ? 12.074 11.072 4.428 1.00 44.88 79 MET A O 1
ATOM 637 N N . GLY A 1 80 ? 12.828 8.999 4.103 1.00 36.88 80 GLY A N 1
ATOM 638 C CA . GLY A 1 80 ? 14.202 9.453 3.822 1.00 36.88 80 GLY A CA 1
ATOM 639 C C . GLY A 1 80 ? 15.180 8.337 3.437 1.00 36.88 80 GLY A C 1
ATOM 640 O O . GLY A 1 80 ? 15.272 7.322 4.122 1.00 36.88 80 GLY A O 1
ATOM 641 N N . LYS A 1 81 ? 15.945 8.515 2.349 1.00 44.97 81 LYS A N 1
ATOM 642 C CA . LYS A 1 81 ? 17.019 7.581 1.955 1.00 44.97 81 LYS A CA 1
ATOM 643 C C . LYS A 1 81 ? 18.223 7.710 2.896 1.00 44.97 81 LYS A C 1
ATOM 645 O O . LYS A 1 81 ? 18.842 8.768 2.932 1.00 44.97 81 LYS A O 1
ATOM 650 N N . LYS A 1 82 ? 18.626 6.614 3.551 1.00 46.94 82 LYS A N 1
ATOM 651 C CA . LYS A 1 82 ? 19.920 6.516 4.265 1.00 46.94 82 LYS A CA 1
ATOM 652 C C . LYS A 1 82 ? 21.017 5.790 3.471 1.00 46.94 82 LYS A C 1
ATOM 654 O O . LYS A 1 82 ? 22.197 6.031 3.702 1.00 46.94 82 LYS A O 1
ATOM 659 N N . LEU A 1 83 ? 20.651 4.900 2.546 1.00 51.88 83 LEU A N 1
ATOM 660 C CA . LEU A 1 83 ? 21.609 4.059 1.821 1.00 51.88 83 LEU A CA 1
ATOM 661 C C . LEU A 1 83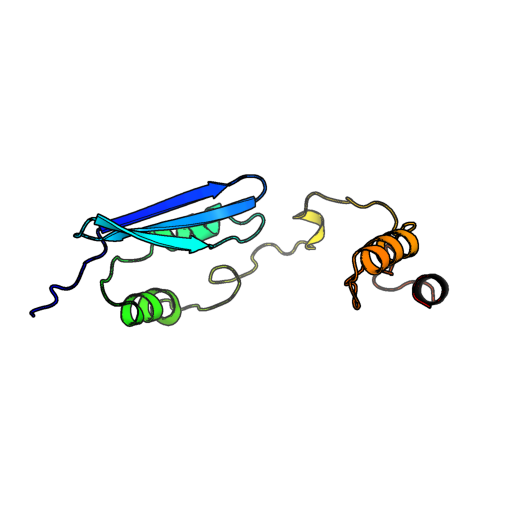 ? 22.006 4.702 0.485 1.00 51.88 83 LEU A C 1
ATOM 663 O O . LEU A 1 83 ? 21.203 4.769 -0.444 1.00 51.88 83 LEU A O 1
ATOM 667 N N . GLY A 1 84 ? 23.261 5.146 0.389 1.00 50.44 84 GLY A N 1
ATOM 668 C CA . GLY A 1 84 ? 23.872 5.731 -0.814 1.00 50.44 84 GLY A CA 1
ATOM 669 C C . GLY A 1 84 ? 24.228 4.713 -1.906 1.00 50.44 84 GLY A C 1
ATOM 670 O O . GLY A 1 84 ? 25.257 4.858 -2.557 1.00 50.44 84 GLY A O 1
ATOM 671 N N . VAL A 1 85 ? 23.413 3.670 -2.081 1.00 49.62 85 VAL A N 1
ATOM 672 C CA . VAL A 1 85 ? 23.616 2.601 -3.073 1.00 49.62 85 VAL A CA 1
ATOM 673 C C . VAL A 1 85 ? 22.654 2.765 -4.256 1.00 49.62 85 VAL A C 1
ATOM 675 O O . VAL A 1 85 ? 21.532 3.256 -4.077 1.00 49.62 85 VAL A O 1
ATOM 678 N N . PRO A 1 86 ? 23.041 2.366 -5.480 1.00 49.94 86 PRO A N 1
ATOM 679 C CA . PRO A 1 86 ? 22.136 2.407 -6.619 1.00 49.94 86 PRO A CA 1
ATOM 680 C C . PRO A 1 86 ? 21.027 1.354 -6.464 1.00 49.94 86 PRO A C 1
ATOM 682 O O . PRO A 1 86 ? 21.274 0.211 -6.083 1.00 49.94 86 PRO A O 1
ATOM 685 N N . ILE A 1 87 ? 19.792 1.741 -6.798 1.00 50.22 87 ILE A N 1
ATOM 686 C CA . ILE A 1 87 ? 18.552 0.999 -6.484 1.00 50.22 87 ILE A CA 1
ATOM 687 C C . ILE A 1 87 ? 18.572 -0.469 -6.952 1.00 50.22 87 ILE A C 1
ATOM 689 O O . ILE A 1 87 ? 18.003 -1.329 -6.285 1.00 50.22 87 ILE A O 1
ATOM 693 N N . TRP A 1 88 ? 19.269 -0.791 -8.046 1.00 51.03 88 TRP A N 1
ATOM 694 C CA . TRP A 1 88 ? 19.363 -2.159 -8.569 1.00 51.03 88 TRP A CA 1
ATOM 695 C C . TRP A 1 88 ? 20.065 -3.157 -7.628 1.00 51.03 88 TRP A C 1
ATOM 697 O O . TRP A 1 88 ? 19.841 -4.358 -7.765 1.00 51.03 88 TRP A O 1
ATOM 707 N N . GLN A 1 89 ? 20.866 -2.696 -6.659 1.00 52.66 89 GLN A N 1
ATOM 708 C CA . GLN A 1 89 ? 21.443 -3.569 -5.625 1.00 52.66 89 GLN A CA 1
ATOM 709 C C . GLN A 1 89 ? 20.415 -3.984 -4.562 1.00 52.66 89 GLN A C 1
ATOM 711 O O . GLN A 1 89 ? 20.510 -5.081 -4.023 1.00 52.66 89 GLN A O 1
ATOM 716 N N . LEU A 1 90 ? 19.417 -3.138 -4.288 1.00 53.97 90 LEU A N 1
ATOM 717 C CA . LEU A 1 90 ? 18.359 -3.414 -3.308 1.00 53.97 90 LEU A CA 1
ATOM 718 C C . LEU A 1 90 ? 17.267 -4.340 -3.873 1.00 53.97 90 LEU A C 1
ATOM 720 O O . LEU A 1 90 ? 16.588 -5.026 -3.119 1.00 53.97 90 LEU A O 1
ATOM 724 N N . LEU A 1 91 ? 17.113 -4.387 -5.201 1.00 51.12 91 LEU A N 1
ATOM 725 C CA . LEU A 1 91 ? 16.062 -5.140 -5.902 1.00 51.12 91 LEU A CA 1
ATOM 726 C C . LEU A 1 91 ? 16.488 -6.561 -6.335 1.00 51.12 91 LEU A C 1
ATOM 728 O O . LEU A 1 91 ? 16.007 -7.072 -7.343 1.00 51.12 91 LEU A O 1
ATOM 732 N N . GLY A 1 92 ? 17.403 -7.203 -5.601 1.00 51.56 92 GLY A N 1
ATOM 733 C CA . GLY A 1 92 ? 17.775 -8.609 -5.833 1.00 51.56 92 GLY A CA 1
ATOM 734 C C . GLY A 1 92 ? 18.705 -8.877 -7.028 1.00 51.56 92 GLY A C 1
ATOM 735 O O . GLY A 1 92 ? 18.896 -10.030 -7.407 1.00 51.56 92 GLY A O 1
ATOM 736 N N . GLY A 1 93 ? 19.317 -7.845 -7.619 1.00 57.69 93 GLY A N 1
ATOM 737 C CA . GLY A 1 93 ? 20.323 -7.998 -8.675 1.00 57.69 93 GLY A CA 1
ATOM 738 C C . GLY A 1 93 ? 19.759 -8.105 -10.100 1.00 57.69 93 GLY A C 1
ATOM 739 O O . GLY A 1 93 ? 18.722 -7.534 -10.435 1.00 57.69 93 GLY A O 1
ATOM 740 N N . LYS A 1 94 ? 20.502 -8.766 -11.001 1.00 43.47 94 LYS A N 1
ATOM 741 C CA . LYS A 1 94 ? 20.292 -8.674 -12.460 1.00 43.47 94 LYS A CA 1
ATOM 742 C C . LYS A 1 94 ? 19.222 -9.644 -12.991 1.00 43.47 94 LYS A C 1
ATOM 744 O O . LYS A 1 94 ? 19.511 -10.508 -13.813 1.00 43.47 94 LYS A O 1
ATOM 749 N N . ALA A 1 95 ? 17.975 -9.468 -12.561 1.00 53.88 95 ALA A N 1
ATOM 750 C CA . ALA A 1 95 ? 16.826 -10.174 -13.128 1.00 53.88 95 ALA A CA 1
ATOM 751 C C . ALA A 1 95 ? 16.246 -9.444 -14.361 1.00 53.88 95 ALA A C 1
ATOM 753 O O . ALA A 1 95 ? 15.788 -8.300 -14.244 1.00 53.88 95 ALA A O 1
ATOM 754 N N . ARG A 1 96 ? 16.242 -10.110 -15.531 1.00 57.19 96 ARG A N 1
ATOM 755 C CA . ARG A 1 96 ? 15.285 -9.927 -16.652 1.00 57.19 96 ARG A CA 1
ATOM 756 C C . ARG A 1 96 ? 15.577 -10.856 -17.837 1.00 57.19 96 ARG A C 1
ATOM 758 O O . ARG A 1 96 ? 16.728 -11.189 -18.089 1.00 57.19 96 ARG A O 1
ATOM 765 N N . ASN A 1 97 ? 14.521 -11.166 -18.591 1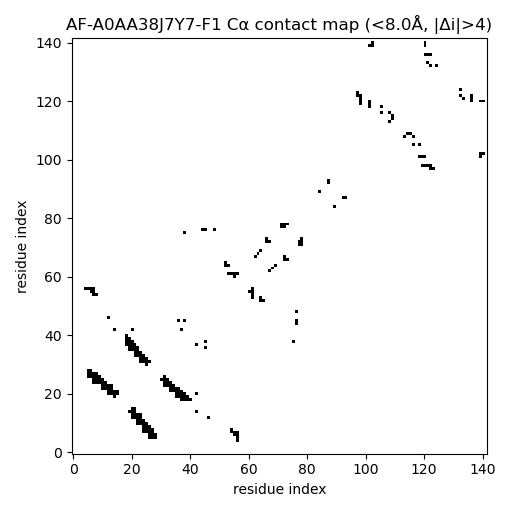.00 51.88 97 ASN A N 1
ATOM 766 C CA . ASN A 1 97 ? 14.581 -11.738 -19.940 1.00 51.88 97 ASN A CA 1
ATOM 767 C C . ASN A 1 97 ? 14.284 -10.642 -20.985 1.00 51.88 97 ASN A C 1
ATOM 769 O O . ASN A 1 97 ? 13.655 -9.633 -20.657 1.00 51.88 97 ASN A O 1
ATOM 773 N N . HIS A 1 98 ? 14.721 -10.846 -22.230 1.00 56.75 98 HIS A N 1
ATOM 774 C CA . HIS A 1 98 ? 14.605 -9.872 -23.327 1.00 56.75 98 HIS A CA 1
ATOM 775 C C . HIS A 1 98 ? 13.158 -9.693 -23.849 1.00 56.75 98 HIS A C 1
ATOM 777 O O . HIS A 1 98 ? 12.379 -10.650 -23.835 1.00 56.75 98 HIS A O 1
ATOM 783 N N . PRO A 1 99 ? 12.781 -8.505 -24.367 1.00 63.41 99 PRO A N 1
ATOM 784 C CA . PRO A 1 99 ? 11.418 -8.167 -24.795 1.00 63.41 99 PRO A CA 1
ATOM 785 C C . PRO A 1 99 ? 11.079 -8.667 -26.217 1.00 63.41 99 PRO A C 1
ATOM 787 O O . PRO A 1 99 ? 10.455 -7.960 -27.005 1.00 63.41 99 PRO A O 1
ATOM 790 N N . SER A 1 100 ? 11.482 -9.883 -26.588 1.00 66.81 100 SER A N 1
ATOM 791 C CA . SER A 1 100 ? 11.246 -10.420 -27.942 1.00 66.81 100 SER A CA 1
ATOM 792 C C . SER A 1 100 ? 9.768 -10.711 -28.249 1.00 66.81 100 SER A C 1
ATOM 794 O O . SER A 1 100 ? 9.370 -10.683 -29.408 1.00 66.81 100 SER A O 1
ATOM 796 N N . ALA A 1 101 ? 8.941 -10.950 -27.225 1.00 74.00 101 ALA A N 1
ATOM 797 C CA . ALA A 1 101 ? 7.538 -11.360 -27.359 1.00 74.00 101 ALA A CA 1
ATOM 798 C C . ALA A 1 101 ? 6.509 -10.206 -27.286 1.00 74.00 101 ALA A C 1
ATOM 800 O O . ALA A 1 101 ? 5.326 -10.450 -27.053 1.00 74.00 101 ALA A O 1
ATOM 801 N N . VAL A 1 102 ? 6.931 -8.944 -27.440 1.00 81.06 102 VAL A N 1
ATOM 802 C CA . VAL A 1 102 ? 6.044 -7.772 -27.265 1.00 81.06 102 VAL A CA 1
ATOM 803 C C . VAL A 1 102 ? 4.893 -7.746 -28.278 1.00 81.06 102 VAL A C 1
ATOM 805 O O . VAL A 1 102 ? 3.750 -7.519 -27.880 1.00 81.06 102 VAL A O 1
ATOM 808 N N . VAL A 1 103 ? 5.169 -8.027 -29.556 1.00 83.06 103 VAL A N 1
ATOM 809 C CA . VAL A 1 103 ? 4.160 -7.988 -30.631 1.00 83.06 103 VAL A CA 1
ATOM 810 C C . VAL A 1 103 ? 3.094 -9.065 -30.422 1.00 83.06 103 VAL A C 1
ATOM 812 O O . VAL A 1 103 ? 1.917 -8.739 -30.307 1.00 83.06 103 VAL A O 1
ATOM 815 N N . SER A 1 104 ? 3.491 -10.330 -30.252 1.00 86.75 104 SER A N 1
ATOM 816 C CA . SER A 1 104 ? 2.545 -11.437 -30.049 1.00 86.75 104 SER A CA 1
ATOM 817 C C . SER A 1 104 ? 1.751 -11.316 -28.741 1.00 86.75 104 SER A C 1
ATOM 819 O O . SER A 1 104 ? 0.576 -11.685 -28.686 1.00 86.75 104 SER A O 1
ATOM 821 N N . ALA A 1 105 ? 2.338 -10.724 -27.694 1.00 85.25 105 ALA A N 1
ATOM 822 C CA . ALA A 1 105 ? 1.604 -10.366 -26.483 1.00 85.25 105 ALA A CA 1
ATOM 823 C C . ALA A 1 105 ? 0.553 -9.266 -26.735 1.00 85.25 105 ALA A C 1
ATOM 825 O O . ALA A 1 105 ? -0.543 -9.339 -26.177 1.00 85.25 105 ALA A O 1
ATOM 826 N N . ALA A 1 106 ? 0.849 -8.267 -27.573 1.00 87.75 106 ALA A N 1
ATOM 827 C CA . ALA A 1 106 ? -0.104 -7.223 -27.951 1.00 87.75 106 ALA A CA 1
ATOM 828 C C . ALA A 1 106 ? -1.228 -7.763 -28.856 1.00 87.75 106 ALA A C 1
ATOM 830 O O . ALA A 1 106 ? -2.399 -7.468 -28.612 1.00 87.75 106 ALA A O 1
ATOM 831 N N . GLU A 1 107 ? -0.907 -8.620 -29.830 1.00 90.31 107 GLU A N 1
ATOM 832 C CA . GLU A 1 107 ? -1.885 -9.322 -30.673 1.00 90.31 107 GLU A CA 1
ATOM 833 C C . GLU A 1 107 ? -2.854 -10.166 -29.836 1.00 90.31 107 GLU A C 1
ATOM 835 O O . GLU A 1 107 ? -4.069 -10.079 -30.021 1.00 90.31 107 GLU A O 1
ATOM 840 N N . ALA A 1 108 ? -2.347 -10.905 -28.843 1.00 93.00 108 ALA A N 1
ATOM 841 C CA . ALA A 1 108 ? -3.177 -11.682 -27.924 1.00 93.00 108 ALA A CA 1
ATOM 842 C C . ALA A 1 108 ? -4.145 -10.813 -27.095 1.00 93.00 108 ALA A C 1
ATOM 844 O O . ALA A 1 108 ? -5.240 -11.267 -26.760 1.00 93.00 108 ALA A O 1
ATOM 845 N N . ARG A 1 109 ? -3.793 -9.554 -26.783 1.00 93.31 109 ARG A N 1
ATOM 846 C CA . ARG A 1 109 ? -4.715 -8.599 -26.133 1.00 93.31 109 ARG A CA 1
ATOM 847 C C . ARG A 1 109 ? -5.696 -7.968 -27.121 1.00 93.31 109 ARG A C 1
ATOM 849 O O . ARG A 1 109 ? -6.870 -7.833 -26.787 1.00 93.31 109 ARG A O 1
ATOM 856 N N . LYS A 1 110 ? -5.271 -7.676 -28.351 1.00 93.31 110 LYS A N 1
ATOM 857 C CA . LYS A 1 110 ? -6.164 -7.229 -29.432 1.00 93.31 110 LYS A CA 1
ATOM 858 C C . LYS A 1 110 ? -7.241 -8.280 -29.740 1.00 93.31 110 LYS A C 1
ATOM 860 O O . LYS A 1 110 ? -8.409 -7.932 -29.878 1.00 93.31 110 LYS A O 1
ATOM 865 N N . ALA A 1 111 ? -6.879 -9.565 -29.746 1.00 95.38 111 ALA A N 1
ATOM 866 C CA . ALA A 1 111 ? -7.812 -10.688 -29.884 1.00 95.38 111 ALA A CA 1
ATOM 867 C C . ALA A 1 111 ? -8.794 -10.831 -28.698 1.00 95.38 111 ALA A C 1
ATOM 869 O O . ALA A 1 111 ? -9.882 -11.371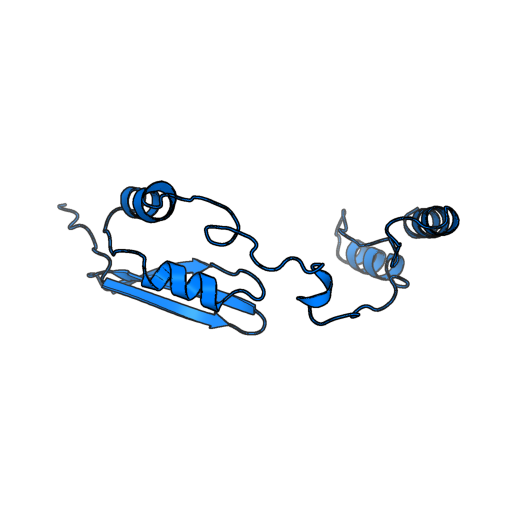 -28.863 1.00 95.38 111 ALA A O 1
ATOM 870 N N . GLN A 1 112 ? -8.440 -10.309 -27.518 1.00 95.31 112 GLN A N 1
ATOM 871 C CA . GLN A 1 112 ? -9.320 -10.204 -26.342 1.00 95.31 112 GLN A CA 1
ATOM 872 C C . GLN A 1 112 ? -10.182 -8.922 -26.350 1.00 95.31 112 GLN A C 1
ATOM 874 O O . GLN A 1 112 ? -10.863 -8.638 -25.369 1.00 95.31 112 GLN A O 1
ATOM 879 N N . GLY A 1 113 ? -10.156 -8.135 -27.434 1.00 95.69 113 GLY A N 1
ATOM 880 C CA . GLY A 1 113 ? -10.942 -6.908 -27.587 1.00 95.69 113 GLY A CA 1
ATOM 881 C C . GLY A 1 113 ? -10.319 -5.646 -26.979 1.00 95.69 113 GLY A C 1
ATOM 882 O O . GLY A 1 113 ? -10.941 -4.586 -27.030 1.00 95.69 113 GLY A O 1
ATOM 883 N N . PHE A 1 114 ? -9.099 -5.708 -26.429 1.00 93.06 114 PHE A N 1
ATOM 884 C CA . PHE A 1 114 ? -8.431 -4.517 -25.898 1.00 93.06 114 PHE A CA 1
ATOM 885 C C . PHE A 1 114 ? -7.955 -3.594 -27.030 1.00 93.06 114 PHE A C 1
ATOM 887 O O . PHE A 1 114 ? -7.178 -3.995 -27.896 1.00 93.06 114 PHE A O 1
ATOM 894 N N . THR A 1 115 ? -8.379 -2.330 -26.982 1.00 93.88 115 THR A N 1
ATOM 895 C CA . THR A 1 115 ? -8.000 -1.277 -27.943 1.00 93.88 115 THR A CA 1
ATOM 896 C C . THR A 1 115 ? -6.693 -0.558 -27.594 1.00 93.88 115 THR A C 1
ATOM 898 O O . THR A 1 115 ? -6.154 0.162 -28.429 1.00 93.88 115 THR A O 1
ATOM 901 N N . ALA A 1 116 ? -6.160 -0.762 -26.386 1.00 90.50 116 ALA A N 1
ATOM 902 C CA . ALA A 1 116 ? -4.889 -0.209 -25.926 1.00 90.50 116 ALA A CA 1
ATOM 903 C C . ALA A 1 116 ? -4.136 -1.230 -25.057 1.00 90.50 116 ALA A C 1
ATOM 905 O O . ALA A 1 116 ? -4.746 -1.969 -24.284 1.00 90.50 116 ALA A O 1
ATOM 906 N N . VAL A 1 117 ? -2.803 -1.258 -25.163 1.00 86.44 117 VAL A N 1
ATOM 907 C CA . VAL A 1 117 ? -1.935 -2.204 -24.440 1.00 86.44 117 VAL A CA 1
ATOM 908 C C . VAL A 1 117 ? -0.742 -1.459 -23.845 1.00 86.44 117 VAL A C 1
ATOM 910 O O . VAL A 1 117 ? 0.063 -0.883 -24.572 1.00 86.44 117 VAL A O 1
ATOM 913 N N . LYS A 1 118 ? -0.588 -1.503 -22.515 1.00 85.44 118 LYS A N 1
ATOM 914 C CA . LYS A 1 118 ? 0.632 -1.035 -21.841 1.00 85.44 118 LYS A CA 1
ATOM 915 C C . LYS A 1 118 ? 1.703 -2.122 -21.940 1.00 85.44 118 LYS A C 1
ATOM 917 O O . LYS A 1 118 ? 1.517 -3.219 -21.422 1.00 85.44 118 LYS A O 1
ATOM 922 N N . MET A 1 119 ? 2.825 -1.799 -22.574 1.00 84.44 119 MET A N 1
ATOM 923 C CA . MET A 1 119 ? 3.938 -2.715 -22.838 1.00 84.44 119 MET A CA 1
ATOM 924 C C . MET A 1 119 ? 5.285 -2.065 -22.500 1.00 84.44 119 MET A C 1
ATOM 926 O O . MET A 1 119 ? 5.373 -0.846 -22.370 1.00 84.44 119 MET A O 1
ATOM 930 N N . ASN A 1 120 ? 6.339 -2.875 -22.391 1.00 82.50 120 ASN A N 1
ATOM 931 C CA . ASN A 1 120 ? 7.719 -2.395 -22.416 1.00 82.50 120 ASN A CA 1
ATOM 932 C C . ASN A 1 120 ? 8.351 -2.818 -23.751 1.00 82.50 120 ASN A C 1
ATOM 934 O O . ASN A 1 120 ? 8.686 -3.986 -23.922 1.00 82.50 120 ASN A O 1
ATOM 938 N N . GLY A 1 121 ? 8.453 -1.879 -24.696 1.00 80.56 121 GLY A N 1
ATOM 939 C CA . GLY A 1 121 ? 9.045 -2.118 -26.018 1.00 80.56 121 GLY A CA 1
ATOM 940 C C . GLY A 1 121 ? 10.575 -2.013 -26.057 1.00 80.56 121 GLY A C 1
ATOM 941 O O . GLY A 1 121 ? 11.187 -2.483 -27.014 1.00 80.56 121 GLY A O 1
ATOM 942 N N . THR A 1 122 ? 11.197 -1.419 -25.034 1.00 81.56 122 THR A N 1
ATOM 943 C CA . THR A 1 122 ? 12.656 -1.244 -24.920 1.00 81.56 122 THR A CA 1
ATOM 944 C C . THR A 1 122 ? 13.337 -2.477 -24.333 1.00 81.56 122 THR A C 1
ATOM 946 O O . THR A 1 122 ? 12.843 -3.063 -23.369 1.00 81.56 122 THR A O 1
ATOM 949 N N . ASP A 1 123 ? 14.506 -2.836 -24.867 1.00 75.44 123 ASP A N 1
ATOM 950 C CA . ASP A 1 123 ? 15.410 -3.789 -24.206 1.00 75.44 123 ASP A CA 1
ATOM 951 C C . ASP A 1 123 ? 16.207 -3.094 -23.077 1.00 75.44 123 ASP A C 1
ATOM 953 O O . ASP A 1 123 ? 15.931 -1.956 -22.689 1.00 75.44 123 ASP A O 1
ATOM 957 N N . SER A 1 124 ? 17.190 -3.784 -22.507 1.00 74.19 124 SER A N 1
ATOM 958 C CA . SER A 1 124 ? 18.056 -3.299 -21.433 1.00 74.19 124 SER A CA 1
ATOM 959 C C . SER A 1 124 ? 19.064 -2.265 -21.946 1.00 74.19 124 SER A C 1
ATOM 961 O O . SER A 1 124 ? 20.220 -2.590 -22.195 1.00 74.19 124 SER A O 1
ATOM 963 N N . ILE A 1 125 ? 18.607 -1.021 -22.090 1.00 78.56 125 ILE A N 1
ATOM 964 C CA . ILE A 1 125 ? 19.406 0.138 -22.512 1.00 78.56 125 ILE A CA 1
ATOM 965 C C . ILE A 1 125 ? 20.200 0.709 -21.319 1.00 78.56 125 ILE A C 1
ATOM 967 O O . ILE A 1 125 ? 19.678 0.821 -20.205 1.00 78.56 125 ILE A O 1
ATOM 971 N N . SER A 1 126 ? 21.464 1.070 -21.549 1.00 77.56 126 SER A N 1
ATOM 972 C CA . SER A 1 126 ? 22.363 1.705 -20.570 1.00 77.56 126 SER A CA 1
ATOM 973 C C . SER A 1 126 ? 22.080 3.207 -20.404 1.00 77.56 126 SER A C 1
ATOM 975 O O . SER A 1 126 ? 21.360 3.810 -21.193 1.00 77.56 126 SER A O 1
ATOM 977 N N . TRP A 1 127 ? 22.661 3.860 -19.386 1.00 74.81 127 TRP A N 1
ATOM 978 C CA . TRP A 1 127 ? 22.441 5.305 -19.164 1.00 74.81 127 TRP A CA 1
ATOM 979 C C . TRP A 1 127 ? 23.012 6.196 -20.286 1.00 74.81 127 TRP A C 1
ATOM 981 O O . TRP A 1 127 ? 22.474 7.265 -20.562 1.00 74.81 127 TRP A O 1
ATOM 991 N N . VAL A 1 128 ? 24.062 5.722 -20.960 1.00 79.12 128 VAL A N 1
ATOM 992 C CA . VAL A 1 128 ? 24.532 6.196 -22.267 1.00 79.12 128 VAL A CA 1
ATOM 993 C C . VAL A 1 128 ? 24.750 4.944 -23.112 1.00 79.12 128 VAL A C 1
ATOM 995 O O . VAL A 1 128 ? 25.423 4.024 -22.650 1.00 79.12 128 VAL A O 1
ATOM 998 N N . ASP A 1 129 ? 24.155 4.881 -24.302 1.00 80.38 129 ASP A N 1
ATOM 999 C CA . ASP A 1 129 ? 24.156 3.681 -25.148 1.00 80.38 129 ASP A CA 1
ATOM 1000 C C . ASP A 1 129 ? 24.048 4.038 -26.645 1.00 80.38 129 ASP A C 1
ATOM 1002 O O . ASP A 1 129 ? 23.887 5.204 -27.011 1.00 80.38 129 ASP A O 1
ATOM 1006 N N . SER A 1 130 ? 24.156 3.039 -27.522 1.00 83.75 130 SER A N 1
ATOM 1007 C CA . SER A 1 130 ? 24.137 3.217 -28.977 1.00 83.75 130 SER A CA 1
ATOM 1008 C C . SER A 1 130 ? 22.744 3.536 -29.530 1.00 83.75 130 SER A C 1
ATOM 1010 O O . SER A 1 130 ? 21.753 2.886 -29.189 1.00 83.75 130 SER A O 1
ATOM 1012 N N . TYR A 1 131 ? 22.691 4.455 -30.502 1.00 85.38 131 TYR A N 1
ATOM 1013 C CA . TYR A 1 131 ? 21.491 4.783 -31.286 1.00 85.38 131 TYR A CA 1
ATOM 1014 C C . TYR A 1 131 ? 20.828 3.549 -31.928 1.00 85.38 131 TYR A C 1
ATOM 1016 O O . TYR A 1 131 ? 19.608 3.501 -32.067 1.00 85.38 131 TYR A O 1
ATOM 1024 N N . ALA A 1 132 ? 21.603 2.504 -32.237 1.00 83.94 132 ALA A N 1
ATOM 1025 C CA . ALA A 1 132 ? 21.079 1.253 -32.785 1.00 83.94 132 ALA A CA 1
ATOM 1026 C C . ALA A 1 132 ? 20.041 0.562 -31.871 1.00 83.94 132 ALA A C 1
ATOM 1028 O O . ALA A 1 132 ? 19.151 -0.119 -32.375 1.00 83.94 132 ALA A O 1
ATOM 1029 N N . LEU A 1 133 ? 20.103 0.756 -30.544 1.00 80.56 133 LEU A N 1
ATOM 1030 C CA . LEU A 1 133 ? 19.093 0.225 -29.617 1.00 80.56 133 LEU A CA 1
ATOM 1031 C C . LEU A 1 133 ? 17.777 1.018 -29.647 1.00 80.56 133 LEU A C 1
ATOM 1033 O O . LEU A 1 133 ? 16.722 0.463 -29.326 1.00 80.56 133 LEU A O 1
ATOM 1037 N N . LEU A 1 134 ? 17.821 2.295 -30.044 1.00 83.25 134 LEU A N 1
ATOM 1038 C CA . LEU A 1 134 ? 16.623 3.103 -30.266 1.00 83.25 134 LEU A CA 1
ATOM 1039 C C . LEU A 1 134 ? 15.917 2.655 -31.549 1.00 83.25 134 LEU A C 1
ATOM 1041 O O . LEU A 1 134 ? 14.726 2.369 -31.499 1.00 83.25 134 LEU A O 1
ATOM 1045 N N . GLU A 1 135 ? 16.646 2.481 -32.654 1.00 86.44 135 GLU A N 1
ATOM 1046 C CA . GLU A 1 135 ? 16.081 1.940 -33.903 1.00 86.44 135 GLU A CA 1
ATOM 1047 C C . GLU A 1 135 ? 15.511 0.529 -33.701 1.00 86.44 135 GLU A C 1
ATOM 1049 O O . GLU A 1 135 ? 14.351 0.263 -34.014 1.00 86.44 135 GLU A O 1
ATOM 1054 N N . ALA A 1 136 ? 16.258 -0.359 -33.034 1.00 83.62 136 ALA A N 1
ATOM 1055 C CA . ALA A 1 136 ? 15.775 -1.691 -32.667 1.00 83.62 136 ALA A CA 1
ATOM 1056 C C . ALA A 1 136 ? 14.623 -1.680 -31.639 1.00 83.62 136 ALA A C 1
ATOM 1058 O O . ALA A 1 136 ? 14.057 -2.736 -31.352 1.00 83.62 136 ALA A O 1
ATOM 1059 N N . THR A 1 137 ? 14.284 -0.530 -31.050 1.00 85.12 137 THR A N 1
ATOM 1060 C CA . THR A 1 137 ? 13.056 -0.325 -30.265 1.00 85.12 137 THR A CA 1
ATOM 1061 C C . THR A 1 137 ? 11.925 0.180 -31.155 1.00 85.12 137 THR A C 1
ATOM 1063 O O . THR A 1 137 ? 10.824 -0.355 -31.074 1.00 85.12 137 THR A O 1
ATOM 1066 N N . VAL A 1 138 ? 12.196 1.152 -32.031 1.00 86.00 138 VAL A N 1
ATOM 1067 C CA . VAL A 1 138 ? 11.239 1.716 -32.994 1.00 86.00 138 VAL A CA 1
ATOM 1068 C C . VAL A 1 138 ? 10.678 0.629 -33.918 1.00 86.00 138 VAL A C 1
ATOM 1070 O O . VAL A 1 138 ? 9.462 0.497 -34.011 1.00 86.00 138 VAL A O 1
ATOM 1073 N N . GLU A 1 139 ? 11.523 -0.224 -34.503 1.00 86.00 139 GLU A N 1
ATOM 1074 C CA . GLU A 1 139 ? 11.085 -1.358 -35.341 1.00 86.00 139 GLU A CA 1
ATOM 1075 C C . GLU A 1 139 ? 10.260 -2.418 -34.582 1.00 86.00 139 GLU A C 1
ATOM 1077 O O . GLU A 1 139 ? 9.583 -3.229 -35.206 1.00 86.00 139 GLU A O 1
ATOM 1082 N N . ARG A 1 140 ? 10.285 -2.432 -33.239 1.00 83.69 140 ARG A N 1
ATOM 1083 C CA . ARG A 1 140 ? 9.496 -3.364 -32.408 1.00 83.69 140 ARG A CA 1
ATOM 1084 C C . ARG A 1 140 ? 8.102 -2.825 -32.053 1.00 83.69 140 ARG A C 1
ATOM 1086 O O . ARG A 1 140 ? 7.270 -3.597 -31.582 1.00 83.69 140 ARG A O 1
ATOM 1093 N N . VAL A 1 141 ? 7.864 -1.520 -32.210 1.00 81.19 141 VAL A N 1
ATOM 1094 C CA . VAL A 1 141 ? 6.631 -0.837 -31.753 1.00 81.19 141 VAL A CA 1
ATOM 1095 C C . VAL A 1 141 ? 5.884 -0.077 -32.859 1.00 81.19 141 VAL A C 1
ATOM 1097 O O . VAL A 1 141 ? 4.923 0.631 -32.555 1.00 81.19 141 VAL A O 1
ATOM 1100 N N . LYS A 1 142 ? 6.336 -0.211 -34.111 1.00 76.62 142 LYS A N 1
ATOM 1101 C CA . LYS A 1 142 ? 5.619 0.195 -35.330 1.00 76.62 142 LYS A CA 1
ATOM 1102 C C . LYS A 1 142 ? 4.439 -0.738 -35.624 1.00 76.62 142 LYS A C 1
ATOM 1104 O O . LYS A 1 142 ? 3.432 -0.206 -36.138 1.00 76.62 142 LYS A O 1
#

Radius of gyration: 22.84 Å; Cα contacts (8 Å, |Δi|>4): 136; chains: 1; bounding box: 56×30×55 Å

Sequence (142 aa):
MDITPSTITDIEIFRLPPRWLFVQVKTSDNIFGWGESTLEGHTEAIEGAFSDLPIADNIQDIWQTAYMGRFYRGGPVFMGKKLGVPIWQLLGGKARNHPSAVVSAAEARKAQGFTAVKMNGTDSISWVDSYALLEATVERVK

Organism: NCBI:txid2804957